Protein AF-A0A8S1BSA2-F1 (afdb_monomer)

Solvent-accessible surface area (backbone atoms only — not comparable to full-atom values): 6841 Å² total; per-residue (Å²): 136,57,75,69,57,55,51,54,53,47,54,48,53,51,49,56,50,48,54,74,62,24,86,78,75,71,58,42,34,50,55,84,49,49,69,54,41,47,41,74,74,68,33,51,64,52,73,68,57,47,51,58,49,45,68,70,30,45,51,97,81,64,77,60,44,32,38,49,88,44,42,49,64,57,51,49,52,41,63,73,68,57,71,38,62,58,77,57,66,68,61,49,51,50,51,49,44,70,78,37,78,81,70,78,75,75,83,86,81,75,77,83,135

Radius of gyration: 17.39 Å; Cα contacts (8 Å, |Δi|>4): 86; chains: 1; bounding box: 45×49×36 Å

Organism: NCBI:txid197152

Secondary structure (DSSP, 8-state):
--HHHHHHHHHHHHHHHHHTT-TTSSSEEEHHHHHHHHHHTT----HHHHHHHHHHHS-TT--SEEEHHHHHHHHHHHHHTTTTPPPPHHHHHHHHHHH-TT-----TT----

Mean predicted aligned error: 9.43 Å

InterPro domains:
  IPR002048 EF-hand domain [PS50222] (9-44)
  IPR011992 EF-hand domain pair [SSF47473] (13-106)

Sequence (113 aa):
MNKKEEASNLEKKINDAFKLFDHTGSDAVDVREIGTIIRSLGCCPSESELQEILVQVEDQEMTGSVKLNRFLPVMAEILQENRLQGAEPELLLAALKTFDPEGKGTQLIQTPI

Foldseek 3Di:
DDPVVVLVVLLVLLVVLQVVQCPPPPQKHFLVCQCVSCVVSVFADDPVVSVVLSVQQADPVNPRMGGNVRNRVSSSVCVVVVPGHDDDPVVVVVVVCVVCVPPPPDPPPDDDD

Nearest PDB structures (foldseek):
  8j07-assembly1_13  TM=9.257E-01  e=1.982E-09  Homo sapiens
  8j07-assembly1_12  TM=9.004E-01  e=3.662E-08  Homo sapiens
  6ysy-assembly1_B  TM=7.228E-01  e=1.815E-05  Oryctolagus cuniculus
  5tnc-assembly1_A  TM=6.844E-01  e=2.983E-05  Meleagris gallopavo
  1m46-assembly1_A  TM=6.752E-01  e=3.153E-04  Saccharomyces cerevisiae

Structure (mmCIF, N/CA/C/O backbone):
data_AF-A0A8S1BSA2-F1
#
_entry.id   AF-A0A8S1BSA2-F1
#
loop_
_atom_site.group_PDB
_atom_site.id
_atom_site.type_symbol
_atom_site.label_atom_id
_atom_site.label_alt_id
_atom_site.label_comp_id
_atom_site.label_asym_id
_atom_site.label_entity_id
_atom_site.label_seq_id
_atom_site.pdbx_PDB_ins_code
_atom_site.Cartn_x
_atom_site.Cartn_y
_atom_site.Cartn_z
_atom_site.occupancy
_atom_site.B_iso_or_equiv
_atom_site.auth_seq_id
_atom_site.auth_comp_id
_atom_site.auth_asym_id
_atom_site.auth_atom_id
_atom_site.pdbx_PDB_model_num
ATOM 1 N N . MET A 1 1 ? -1.998 -20.873 15.883 1.00 53.72 1 MET A N 1
ATOM 2 C CA . MET A 1 1 ? -1.794 -20.320 14.529 1.00 53.72 1 MET A CA 1
ATOM 3 C C . MET A 1 1 ? -0.353 -19.845 14.460 1.00 53.72 1 MET A C 1
ATOM 5 O O . MET A 1 1 ? 0.112 -19.238 15.418 1.00 53.72 1 MET A O 1
ATOM 9 N N . ASN A 1 2 ? 0.400 -20.252 13.437 1.00 67.69 2 ASN A N 1
ATOM 10 C CA . ASN A 1 2 ? 1.831 -19.945 13.346 1.00 67.69 2 ASN A CA 1
ATOM 11 C C . ASN A 1 2 ? 2.018 -18.545 12.746 1.00 67.69 2 ASN A C 1
ATOM 13 O O . ASN A 1 2 ? 1.445 -18.265 11.700 1.00 67.69 2 ASN A O 1
ATOM 17 N N . LYS A 1 3 ? 2.894 -17.708 13.321 1.00 64.00 3 LYS A N 1
ATOM 18 C CA . LYS A 1 3 ? 3.206 -16.358 12.791 1.00 64.00 3 LYS A CA 1
ATOM 19 C C . LYS A 1 3 ? 3.570 -16.345 11.293 1.00 64.00 3 LYS A C 1
ATOM 21 O O . LYS A 1 3 ? 3.310 -15.379 10.590 1.00 64.00 3 LYS A O 1
ATOM 26 N N . LYS A 1 4 ? 4.152 -17.440 10.788 1.00 67.56 4 LYS A N 1
ATOM 27 C CA . LYS A 1 4 ? 4.505 -17.619 9.368 1.00 67.56 4 LYS A CA 1
ATOM 28 C C . LYS A 1 4 ? 3.283 -17.783 8.451 1.00 67.56 4 LYS A C 1
ATOM 30 O O . LYS A 1 4 ? 3.321 -17.389 7.293 1.00 67.56 4 LYS A O 1
ATOM 35 N N . GLU A 1 5 ? 2.215 -18.382 8.963 1.00 73.56 5 GLU A N 1
ATOM 36 C CA . GLU A 1 5 ? 0.963 -18.601 8.233 1.00 73.56 5 GLU A CA 1
ATOM 37 C C . GLU A 1 5 ? 0.144 -17.307 8.150 1.00 73.56 5 GLU A C 1
ATOM 39 O O . GLU A 1 5 ? -0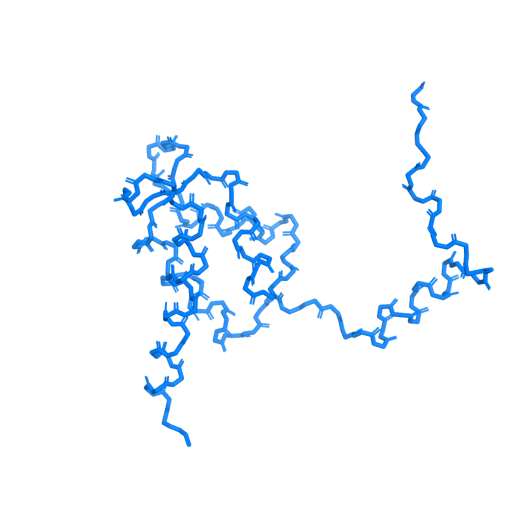.420 -16.997 7.106 1.00 73.56 5 GLU A O 1
ATOM 44 N N . GLU A 1 6 ? 0.161 -16.502 9.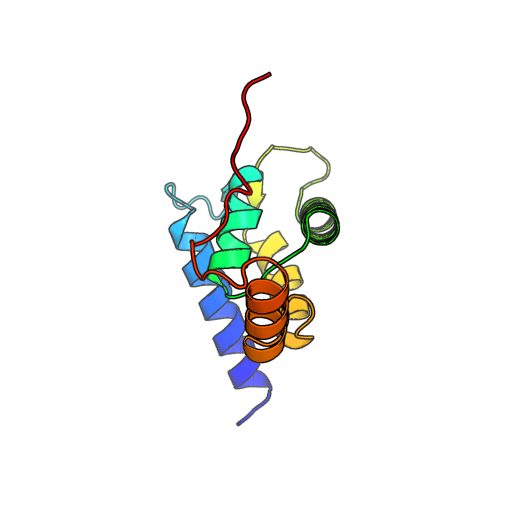215 1.00 74.88 6 GLU A N 1
ATOM 45 C CA . GLU A 1 6 ? -0.460 -15.171 9.247 1.00 74.88 6 GLU A CA 1
ATOM 46 C C . GLU A 1 6 ? 0.195 -14.213 8.245 1.00 74.88 6 GLU A C 1
ATOM 48 O O . GLU A 1 6 ? -0.516 -13.591 7.458 1.00 74.88 6 GLU A O 1
ATOM 53 N N . ALA A 1 7 ? 1.532 -14.173 8.195 1.00 76.00 7 ALA A N 1
ATOM 54 C CA . ALA A 1 7 ? 2.268 -13.378 7.210 1.00 76.00 7 ALA A CA 1
ATOM 55 C C . ALA A 1 7 ? 1.947 -13.808 5.767 1.00 76.00 7 ALA A C 1
ATOM 57 O O . ALA A 1 7 ? 1.612 -12.975 4.932 1.00 76.00 7 ALA A O 1
ATOM 58 N N . SER A 1 8 ? 1.941 -15.116 5.485 1.00 84.69 8 SER A N 1
ATOM 59 C CA . SER A 1 8 ? 1.605 -15.620 4.145 1.00 84.69 8 SER A CA 1
ATOM 60 C C . SER A 1 8 ? 0.164 -15.292 3.731 1.00 84.69 8 SER A C 1
ATOM 62 O O . SER A 1 8 ? -0.094 -14.970 2.571 1.00 84.69 8 SER A O 1
ATOM 64 N N . ASN A 1 9 ? -0.784 -15.343 4.670 1.00 88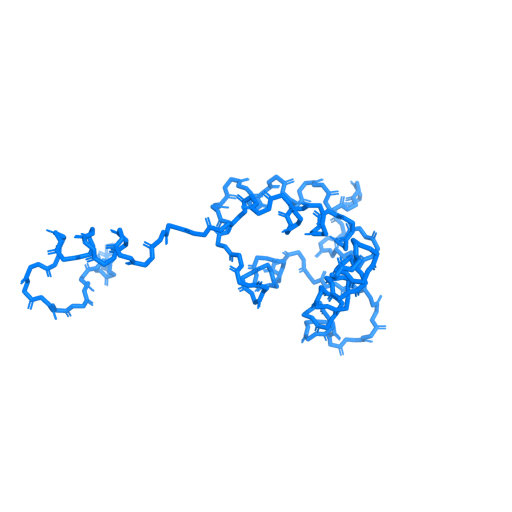.19 9 ASN A N 1
ATOM 65 C CA . ASN A 1 9 ? -2.169 -14.956 4.409 1.00 88.19 9 ASN A CA 1
ATOM 66 C C . ASN A 1 9 ? -2.304 -13.451 4.149 1.00 88.19 9 ASN A C 1
ATOM 68 O O . ASN A 1 9 ? -3.129 -13.043 3.331 1.00 88.19 9 ASN A O 1
ATOM 72 N N . LEU A 1 10 ? -1.498 -12.633 4.824 1.00 88.19 10 LEU A N 1
ATOM 73 C CA . LEU A 1 10 ? -1.477 -11.190 4.641 1.00 88.19 10 LEU A CA 1
ATOM 74 C C . LEU A 1 10 ? -0.924 -10.796 3.271 1.00 88.19 10 LEU A C 1
ATOM 76 O O . LEU A 1 10 ? -1.565 -10.040 2.545 1.00 88.19 10 LEU A O 1
ATOM 80 N N . GLU A 1 11 ? 0.212 -11.376 2.887 1.00 91.50 11 GLU A N 1
ATOM 81 C CA . GLU A 1 11 ? 0.821 -11.175 1.570 1.00 91.50 11 GLU A CA 1
ATOM 82 C C . GLU A 1 11 ? -0.155 -11.512 0.439 1.00 91.50 11 GLU A C 1
ATOM 84 O O . GLU A 1 11 ? -0.275 -10.749 -0.519 1.00 91.50 11 GLU A O 1
ATOM 89 N N . LYS A 1 12 ? -0.904 -12.618 0.567 1.00 92.81 12 LYS A N 1
ATOM 90 C CA . LYS A 1 12 ? -1.945 -12.988 -0.403 1.00 92.81 12 LYS A CA 1
ATOM 91 C C . LYS A 1 12 ? -3.049 -11.941 -0.493 1.00 92.81 12 LYS A C 1
ATOM 93 O O . LYS A 1 12 ? -3.367 -11.513 -1.593 1.00 92.81 12 LYS A O 1
ATOM 98 N N . LYS A 1 13 ? -3.586 -11.483 0.642 1.00 92.00 13 LYS A N 1
ATOM 99 C CA . LYS A 1 13 ? -4.623 -10.436 0.659 1.00 92.00 13 LYS A CA 1
ATOM 100 C C . LYS A 1 13 ? -4.152 -9.151 -0.019 1.00 92.00 13 LYS A C 1
ATOM 102 O O . LYS A 1 13 ? -4.898 -8.574 -0.803 1.00 92.00 13 LYS A O 1
ATOM 107 N N . ILE A 1 14 ? -2.921 -8.721 0.266 1.00 93.69 14 ILE A N 1
ATOM 108 C CA . ILE A 1 14 ? -2.325 -7.528 -0.348 1.00 93.69 14 ILE A CA 1
ATOM 109 C C . ILE A 1 14 ? -2.170 -7.726 -1.861 1.00 93.69 14 ILE A C 1
ATOM 111 O O . ILE A 1 14 ? -2.537 -6.840 -2.630 1.00 93.69 14 ILE A O 1
ATOM 115 N N . ASN A 1 15 ? -1.671 -8.888 -2.294 1.00 94.50 15 ASN A N 1
ATOM 116 C CA . ASN A 1 15 ? -1.509 -9.225 -3.710 1.00 94.50 15 ASN A CA 1
ATOM 117 C C . ASN A 1 15 ? -2.849 -9.215 -4.457 1.00 94.50 15 ASN A C 1
ATOM 119 O O . ASN A 1 15 ? -2.960 -8.581 -5.504 1.00 94.50 15 ASN A O 1
ATOM 123 N N . ASP A 1 16 ? -3.862 -9.874 -3.896 1.00 93.44 16 ASP A N 1
ATOM 124 C CA . ASP A 1 16 ? -5.191 -9.983 -4.496 1.00 93.44 16 ASP A CA 1
ATOM 125 C C . ASP A 1 16 ? -5.858 -8.605 -4.620 1.00 93.44 16 ASP A C 1
ATOM 127 O O . ASP A 1 16 ? -6.419 -8.282 -5.667 1.00 93.44 16 ASP A O 1
ATOM 131 N N . ALA A 1 17 ? -5.742 -7.764 -3.585 1.00 93.50 17 ALA A N 1
ATOM 132 C CA . ALA A 1 17 ? -6.245 -6.395 -3.623 1.00 93.50 17 ALA A CA 1
ATOM 133 C C . ALA A 1 17 ? -5.521 -5.549 -4.675 1.00 93.50 17 ALA A C 1
ATOM 135 O O . ALA A 1 17 ? -6.168 -4.828 -5.421 1.00 93.50 17 ALA A O 1
ATOM 136 N N . PHE A 1 18 ? -4.195 -5.656 -4.777 1.00 94.56 18 PHE A N 1
ATOM 137 C CA . PHE A 1 18 ? -3.409 -4.902 -5.754 1.00 94.56 18 PHE A CA 1
ATOM 138 C C . PHE A 1 18 ? -3.741 -5.312 -7.197 1.00 94.56 18 PHE A C 1
ATOM 140 O O . PHE A 1 18 ? -3.947 -4.462 -8.060 1.00 94.56 18 PHE A O 1
ATOM 147 N N . LYS A 1 19 ? -3.872 -6.618 -7.455 1.00 92.88 19 LYS A N 1
ATOM 148 C CA . LYS A 1 19 ? -4.220 -7.158 -8.779 1.00 92.88 19 LYS A CA 1
ATOM 149 C C . LYS A 1 19 ? -5.603 -6.764 -9.271 1.00 92.88 19 LYS A C 1
ATOM 151 O O . LYS A 1 19 ? -5.835 -6.791 -10.473 1.00 92.88 19 LYS A O 1
ATOM 156 N N . LEU A 1 20 ? -6.512 -6.393 -8.373 1.00 92.06 20 LEU A N 1
ATOM 157 C CA . LEU A 1 20 ? -7.809 -5.855 -8.771 1.00 92.06 20 LEU A CA 1
ATOM 158 C C . LEU A 1 20 ? -7.672 -4.525 -9.534 1.00 92.06 20 LEU A C 1
ATOM 160 O O . LEU A 1 20 ? -8.539 -4.204 -10.341 1.00 92.06 20 LEU A O 1
ATOM 164 N N . PHE A 1 21 ? -6.589 -3.780 -9.293 1.00 91.44 21 PHE A N 1
ATOM 165 C CA . PHE A 1 21 ? -6.315 -2.479 -9.907 1.00 91.44 21 PHE A CA 1
ATOM 166 C C . PHE A 1 21 ? -5.225 -2.546 -10.987 1.00 91.44 21 PHE A C 1
ATOM 168 O O . PHE A 1 21 ? -5.149 -1.665 -11.841 1.00 91.44 21 PHE A O 1
ATOM 175 N N . ASP A 1 22 ? -4.414 -3.607 -11.033 1.00 92.06 22 ASP A N 1
ATOM 176 C CA . ASP A 1 22 ? -3.513 -3.851 -12.164 1.00 92.06 22 ASP A CA 1
ATOM 177 C C . ASP A 1 22 ? -4.270 -4.457 -13.355 1.00 92.06 22 ASP A C 1
ATOM 179 O O . ASP A 1 22 ? -4.265 -5.662 -13.612 1.00 92.06 22 ASP A O 1
ATOM 183 N N . HIS A 1 23 ? -4.902 -3.582 -14.130 1.00 87.81 23 HIS A N 1
ATOM 184 C CA . HIS A 1 23 ? -5.662 -3.940 -15.328 1.00 87.81 23 HIS A CA 1
ATOM 185 C C . HIS A 1 23 ? -4.794 -4.519 -16.458 1.00 87.81 23 HIS A C 1
ATOM 187 O O . HIS A 1 23 ? -5.320 -5.086 -17.417 1.00 87.81 23 HIS A O 1
ATOM 193 N N . THR A 1 24 ? -3.475 -4.336 -16.384 1.00 86.62 24 THR A N 1
ATOM 194 C CA . THR A 1 24 ? -2.541 -4.637 -17.479 1.00 86.62 24 THR A CA 1
ATOM 195 C C . THR A 1 24 ? -1.648 -5.843 -17.209 1.00 86.62 24 THR A C 1
ATOM 197 O O . THR A 1 24 ? -0.966 -6.300 -18.125 1.00 86.62 24 THR A O 1
ATOM 200 N N . GLY A 1 25 ? -1.662 -6.378 -15.984 1.00 88.25 25 GLY A N 1
ATOM 201 C CA . GLY A 1 25 ? -0.747 -7.437 -15.557 1.00 88.25 25 GLY A CA 1
ATOM 202 C C . GLY A 1 25 ? 0.713 -6.978 -15.532 1.00 88.25 25 GLY A C 1
ATOM 203 O O . GLY A 1 25 ? 1.609 -7.773 -15.811 1.00 88.25 25 GLY A O 1
ATOM 204 N N . SER A 1 26 ? 0.947 -5.687 -15.284 1.00 89.25 26 SER A N 1
ATOM 205 C CA . SER A 1 26 ? 2.282 -5.079 -15.250 1.00 89.25 26 SER A CA 1
ATOM 206 C C . SER A 1 26 ? 2.960 -5.167 -13.877 1.00 89.25 26 SER A C 1
ATOM 208 O O . SER A 1 2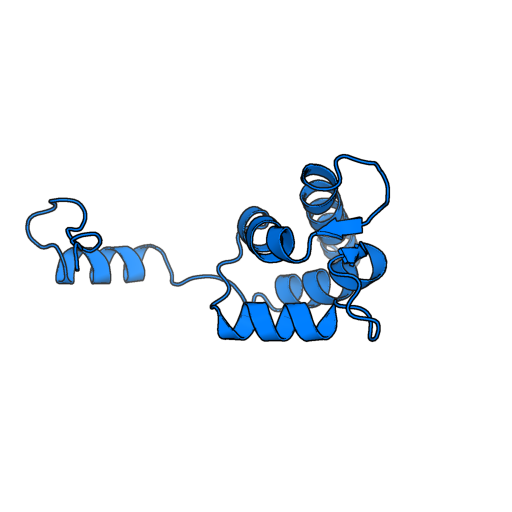6 ? 4.109 -4.745 -13.738 1.00 89.25 26 SER A O 1
ATOM 210 N N . ASP A 1 27 ? 2.253 -5.687 -12.868 1.00 91.75 27 ASP A N 1
ATOM 211 C CA . ASP A 1 27 ? 2.605 -5.611 -11.448 1.00 91.75 27 ASP A CA 1
ATOM 212 C C . ASP A 1 27 ? 2.831 -4.162 -10.969 1.00 91.75 27 ASP A C 1
ATOM 214 O O . ASP A 1 27 ? 3.563 -3.907 -10.005 1.00 91.75 27 ASP A O 1
ATOM 218 N N . ALA A 1 28 ? 2.183 -3.201 -11.631 1.00 92.81 28 ALA A N 1
ATOM 219 C CA . ALA A 1 28 ? 2.181 -1.791 -11.280 1.00 92.81 28 ALA A CA 1
ATOM 220 C C . ALA A 1 28 ? 0.773 -1.195 -11.405 1.00 92.81 28 ALA A C 1
ATOM 222 O O . ALA A 1 28 ? -0.016 -1.590 -12.261 1.00 92.81 28 ALA A O 1
ATOM 223 N N . VAL A 1 29 ? 0.478 -0.228 -10.542 1.00 93.94 29 VAL A N 1
ATOM 224 C CA . VAL A 1 29 ? -0.786 0.523 -10.519 1.00 93.94 29 VAL A CA 1
ATOM 225 C C . VAL A 1 29 ? -0.496 2.012 -10.496 1.00 93.94 29 VAL A C 1
ATOM 227 O O . VAL A 1 29 ? 0.615 2.431 -10.154 1.00 93.94 29 VAL A O 1
ATOM 230 N N . ASP A 1 30 ? -1.484 2.822 -10.856 1.00 92.50 30 ASP A N 1
ATOM 231 C CA . ASP A 1 30 ? -1.342 4.270 -10.780 1.00 92.50 30 ASP A CA 1
ATOM 232 C C . ASP A 1 30 ? -1.269 4.716 -9.312 1.00 92.50 30 ASP A C 1
ATOM 234 O O . ASP A 1 30 ? -1.987 4.202 -8.450 1.00 92.50 30 ASP A O 1
ATOM 238 N N . VAL A 1 31 ? -0.423 5.703 -9.010 1.00 91.56 31 VAL A N 1
ATOM 239 C CA . VAL A 1 31 ? -0.300 6.266 -7.654 1.00 91.56 31 VAL A CA 1
ATOM 240 C C . VAL A 1 31 ? -1.658 6.694 -7.074 1.00 91.56 31 VAL A C 1
ATOM 242 O O . VAL A 1 31 ? -1.925 6.522 -5.883 1.00 91.56 31 VAL A O 1
ATOM 245 N N . ARG A 1 32 ? -2.569 7.181 -7.925 1.00 90.88 32 ARG A N 1
ATOM 246 C CA . ARG A 1 32 ? -3.917 7.624 -7.543 1.00 90.88 32 ARG A CA 1
ATOM 247 C C . ARG A 1 32 ? -4.797 6.477 -7.042 1.00 90.88 32 ARG A C 1
ATOM 249 O O . ARG A 1 32 ? -5.760 6.722 -6.317 1.00 90.88 32 ARG A O 1
ATOM 256 N N . GLU A 1 33 ? -4.481 5.234 -7.398 1.00 93.19 33 GLU A N 1
ATOM 257 C CA . GLU A 1 33 ? -5.243 4.044 -7.008 1.00 93.19 33 GLU A CA 1
ATOM 258 C C . GLU A 1 33 ? -4.818 3.495 -5.639 1.00 93.19 33 GLU A C 1
ATOM 260 O O . GLU A 1 33 ? -5.601 2.799 -4.988 1.00 93.19 33 GLU A O 1
ATOM 265 N N . ILE A 1 34 ? -3.631 3.863 -5.142 1.00 93.62 34 ILE A N 1
ATOM 266 C CA . ILE A 1 34 ? -3.075 3.347 -3.881 1.00 93.62 34 ILE A CA 1
ATOM 267 C C . ILE A 1 34 ? -3.999 3.610 -2.693 1.00 93.62 34 ILE A C 1
ATOM 269 O O . ILE A 1 34 ? -4.264 2.707 -1.898 1.00 93.62 34 ILE A O 1
ATOM 273 N N . GLY A 1 35 ? -4.565 4.813 -2.597 1.00 92.50 35 GLY A N 1
ATOM 274 C CA . GLY A 1 35 ? -5.515 5.136 -1.533 1.00 92.50 35 GLY A CA 1
ATOM 275 C C . GLY A 1 35 ? -6.772 4.260 -1.564 1.00 92.50 35 GLY A C 1
ATOM 276 O O . GLY A 1 35 ? -7.343 3.963 -0.513 1.00 92.50 35 GLY A O 1
ATOM 277 N N . THR A 1 36 ? -7.214 3.832 -2.745 1.00 93.44 36 THR A N 1
ATOM 278 C CA . THR A 1 36 ? -8.372 2.940 -2.899 1.00 93.44 36 THR A CA 1
ATOM 279 C C . THR A 1 36 ? -7.999 1.502 -2.549 1.00 93.44 36 THR A C 1
ATOM 281 O O . THR A 1 36 ? -8.750 0.839 -1.835 1.00 93.44 36 THR A O 1
ATOM 284 N N . ILE A 1 37 ? -6.814 1.042 -2.962 1.00 94.44 37 ILE A N 1
ATOM 285 C CA . ILE A 1 37 ? -6.286 -0.288 -2.624 1.00 94.44 37 ILE A CA 1
ATOM 286 C C . ILE A 1 37 ? -6.158 -0.444 -1.105 1.00 94.44 37 ILE A C 1
ATOM 288 O O . ILE A 1 37 ? -6.669 -1.413 -0.545 1.00 94.44 37 ILE A O 1
ATOM 292 N N . ILE A 1 38 ? -5.559 0.531 -0.415 1.00 92.50 38 ILE A N 1
ATOM 293 C CA . ILE A 1 38 ? -5.400 0.495 1.048 1.00 92.50 38 ILE A CA 1
ATOM 294 C C . ILE A 1 38 ? -6.770 0.421 1.742 1.00 92.50 38 ILE A C 1
ATOM 296 O O . ILE A 1 38 ? -6.958 -0.370 2.667 1.00 92.50 38 ILE A O 1
ATOM 300 N N . ARG A 1 39 ? -7.764 1.171 1.252 1.00 90.62 39 ARG A N 1
ATOM 301 C CA . ARG A 1 39 ? -9.137 1.107 1.779 1.00 90.62 39 ARG A CA 1
ATOM 302 C C . ARG A 1 39 ? -9.826 -0.226 1.507 1.00 90.62 39 ARG A C 1
ATOM 304 O O . ARG A 1 39 ? -10.550 -0.718 2.368 1.00 90.62 39 ARG A O 1
ATOM 311 N N . SER A 1 40 ? -9.558 -0.856 0.364 1.00 90.56 40 SER A N 1
ATOM 312 C CA . SER A 1 40 ? -10.077 -2.195 0.047 1.00 90.56 40 SER A CA 1
ATOM 313 C C . SER A 1 40 ? -9.534 -3.288 0.977 1.00 90.56 40 SER A C 1
ATOM 315 O O . SER A 1 40 ? -10.209 -4.288 1.216 1.00 90.56 40 SER A O 1
ATOM 317 N N . LEU A 1 41 ? -8.355 -3.065 1.572 1.00 89.62 41 LEU A N 1
ATOM 318 C CA . LEU A 1 41 ? -7.763 -3.930 2.596 1.00 89.62 41 LEU A CA 1
ATOM 319 C C . LEU A 1 41 ? -8.372 -3.720 3.995 1.00 89.62 41 LEU A C 1
ATOM 321 O O . LEU A 1 41 ? -7.976 -4.402 4.939 1.00 89.62 41 LEU A O 1
ATOM 325 N N . GLY A 1 42 ? -9.349 -2.815 4.134 1.00 85.94 42 GLY A N 1
ATOM 326 C CA . GLY A 1 42 ? -10.018 -2.505 5.399 1.00 85.94 42 GLY A CA 1
ATOM 327 C C . GLY A 1 42 ? -9.302 -1.452 6.248 1.00 85.94 42 GLY A C 1
ATOM 328 O O . GLY A 1 42 ? -9.649 -1.278 7.414 1.00 85.94 42 GLY A O 1
ATOM 329 N N . CYS A 1 43 ? -8.311 -0.757 5.688 1.00 88.19 43 CYS A N 1
ATOM 330 C CA . CYS A 1 43 ? -7.624 0.347 6.353 1.00 88.19 43 CYS A CA 1
ATOM 331 C C . CYS A 1 43 ? -8.291 1.690 6.046 1.00 88.19 43 CYS A C 1
ATOM 333 O O . CYS A 1 43 ? -8.798 1.914 4.951 1.00 88.19 43 CYS A O 1
ATOM 335 N N . CYS A 1 44 ? -8.211 2.630 6.980 1.00 87.31 44 CYS A N 1
ATOM 336 C CA . CYS A 1 44 ? -8.728 3.985 6.808 1.00 87.31 44 CYS A CA 1
ATOM 337 C C . CYS A 1 44 ? -7.614 5.006 7.071 1.00 87.31 44 CYS A C 1
ATOM 339 O O . CYS A 1 44 ? -7.667 5.686 8.094 1.00 87.31 44 CYS A O 1
ATOM 341 N N . PRO A 1 45 ? -6.603 5.117 6.184 1.00 87.62 45 PRO A N 1
ATOM 342 C CA . PRO A 1 45 ? -5.546 6.102 6.362 1.00 87.62 45 PRO A CA 1
ATOM 343 C C . PRO A 1 45 ? -6.114 7.521 6.290 1.00 87.62 45 PRO A C 1
ATOM 345 O O . PRO A 1 45 ? -6.960 7.832 5.439 1.00 87.62 45 PRO A O 1
ATOM 348 N N . SER A 1 46 ? 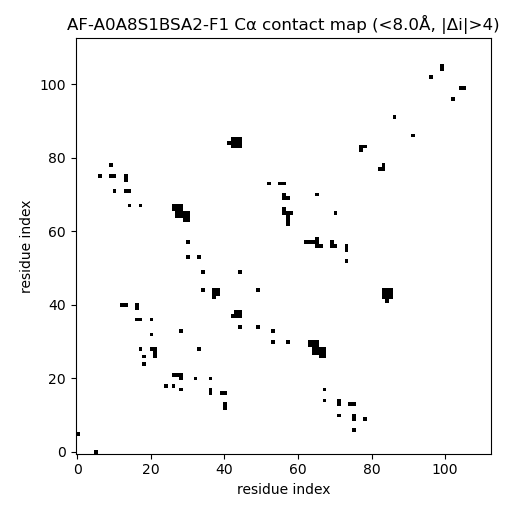-5.603 8.387 7.159 1.00 89.38 46 SER A N 1
ATOM 349 C CA . SER A 1 46 ? -5.683 9.834 6.988 1.00 89.38 46 SER A CA 1
ATOM 350 C C . SER A 1 46 ? -4.916 10.274 5.740 1.00 89.38 46 SER A C 1
ATOM 352 O O . SER A 1 46 ? -4.093 9.535 5.195 1.00 89.38 46 SER A O 1
ATOM 354 N N . GLU A 1 47 ? -5.162 11.503 5.285 1.00 88.62 47 GLU A N 1
ATOM 355 C CA . GLU A 1 47 ? -4.439 12.039 4.130 1.00 88.62 47 GLU A CA 1
ATOM 356 C C . GLU A 1 47 ? -2.929 12.098 4.395 1.00 88.62 47 GLU A C 1
ATOM 358 O O . GLU A 1 47 ? -2.146 11.703 3.542 1.00 88.62 47 GLU A O 1
ATOM 363 N N . SER A 1 48 ? -2.505 12.497 5.599 1.00 89.12 48 SER A N 1
ATOM 364 C CA . SER A 1 48 ? -1.086 12.518 5.973 1.00 89.12 48 SER A CA 1
ATOM 365 C C . SER A 1 48 ? -0.445 11.132 5.937 1.00 89.12 48 SER A C 1
ATOM 367 O O . SER A 1 48 ? 0.632 10.980 5.371 1.00 89.12 48 SER A O 1
ATOM 369 N N . GLU A 1 49 ? -1.115 10.112 6.478 1.00 91.12 49 GLU A N 1
ATOM 370 C CA . GLU A 1 49 ? -0.594 8.738 6.463 1.00 91.12 49 GLU A CA 1
ATOM 371 C C . GLU A 1 49 ? -0.527 8.184 5.040 1.00 91.12 49 GLU A C 1
ATOM 373 O O . GLU A 1 49 ? 0.436 7.511 4.681 1.00 91.12 49 GLU A O 1
ATOM 378 N N . LEU A 1 50 ? -1.524 8.490 4.204 1.00 91.69 50 LEU A N 1
ATOM 379 C CA . LEU A 1 50 ? -1.493 8.103 2.800 1.00 91.69 50 LEU A CA 1
ATOM 380 C C . LEU A 1 50 ? -0.293 8.736 2.087 1.00 91.69 50 LEU A C 1
ATOM 382 O O . LEU A 1 50 ? 0.425 8.024 1.392 1.00 91.69 50 LEU A O 1
ATOM 386 N N . GLN A 1 51 ? -0.036 10.030 2.294 1.00 91.31 51 GLN A N 1
ATOM 387 C CA . GLN A 1 51 ? 1.131 10.703 1.717 1.00 91.31 51 GLN A CA 1
ATOM 388 C C . GLN A 1 51 ? 2.451 10.082 2.200 1.00 91.31 51 GLN A C 1
ATOM 390 O O . GLN A 1 51 ? 3.352 9.860 1.394 1.00 91.31 51 GLN A O 1
ATOM 395 N N . GLU A 1 52 ? 2.566 9.730 3.484 1.00 91.75 52 GLU A N 1
ATOM 396 C CA . GLU A 1 52 ? 3.747 9.033 4.014 1.00 91.75 52 GLU A CA 1
ATOM 397 C C . GLU A 1 52 ? 3.968 7.664 3.362 1.00 91.75 52 GLU A C 1
ATOM 399 O O . GLU A 1 52 ? 5.110 7.285 3.093 1.00 91.75 52 GLU A O 1
ATOM 404 N N . ILE A 1 53 ? 2.893 6.921 3.094 1.00 91.75 53 ILE A N 1
ATOM 405 C CA . ILE A 1 53 ? 2.966 5.633 2.396 1.00 91.75 53 ILE A CA 1
ATOM 406 C C . ILE A 1 53 ? 3.377 5.851 0.942 1.00 91.75 53 ILE A C 1
ATOM 408 O O . ILE A 1 53 ? 4.269 5.156 0.465 1.00 91.75 53 ILE A O 1
ATOM 412 N N . LEU A 1 54 ? 2.775 6.826 0.253 1.00 91.88 54 LEU A N 1
ATOM 413 C CA . LEU A 1 54 ? 3.099 7.166 -1.134 1.00 91.88 54 LEU A CA 1
ATOM 414 C C . LEU A 1 54 ? 4.583 7.497 -1.296 1.00 91.88 54 LEU A C 1
ATOM 416 O O . LEU A 1 54 ? 5.248 6.888 -2.127 1.00 91.88 54 LEU A O 1
ATOM 420 N N . VAL A 1 55 ? 5.132 8.350 -0.429 1.00 90.62 55 VAL A N 1
ATOM 421 C CA . VAL A 1 55 ? 6.563 8.698 -0.433 1.00 90.62 55 VAL A CA 1
ATOM 422 C C . VAL A 1 55 ? 7.464 7.471 -0.234 1.00 90.62 55 VAL A C 1
ATOM 424 O O . VAL A 1 55 ? 8.574 7.432 -0.762 1.00 90.62 55 VAL A O 1
ATOM 427 N N . GLN A 1 56 ? 7.013 6.461 0.513 1.00 90.31 56 GLN A N 1
ATOM 428 C CA . GLN A 1 56 ? 7.778 5.228 0.728 1.00 90.31 56 GLN A CA 1
ATOM 429 C C . GLN A 1 56 ? 7.719 4.257 -0.457 1.00 90.31 56 GLN A C 1
ATOM 431 O O . GLN A 1 56 ? 8.680 3.518 -0.684 1.00 90.31 56 GLN A O 1
ATOM 436 N N . VAL A 1 57 ? 6.597 4.215 -1.183 1.00 90.94 57 VAL A N 1
ATOM 437 C CA . VAL A 1 57 ? 6.369 3.234 -2.259 1.00 90.94 57 VAL A CA 1
ATOM 438 C C . VAL A 1 57 ? 6.646 3.784 -3.658 1.00 90.94 57 VAL A C 1
ATOM 440 O O . VAL A 1 57 ? 6.883 2.991 -4.573 1.00 90.94 57 VAL A O 1
ATOM 443 N N . GLU A 1 58 ? 6.627 5.105 -3.842 1.00 88.19 58 GLU A N 1
ATOM 444 C CA . GLU A 1 58 ? 6.991 5.747 -5.102 1.00 88.19 58 GLU A CA 1
ATOM 445 C C . GLU A 1 58 ? 8.495 5.613 -5.384 1.00 88.19 58 GLU A C 1
ATOM 447 O O . GLU A 1 58 ? 9.355 5.764 -4.515 1.00 88.19 58 GLU A O 1
ATOM 452 N N . ASP A 1 59 ? 8.825 5.318 -6.643 1.00 79.25 59 ASP A N 1
ATOM 453 C CA . ASP A 1 59 ? 10.211 5.320 -7.109 1.00 79.25 59 ASP A CA 1
ATOM 454 C C . ASP A 1 59 ? 10.729 6.776 -7.213 1.00 79.25 59 ASP A C 1
ATOM 456 O O . ASP A 1 59 ? 9.971 7.696 -7.516 1.00 79.25 59 ASP A O 1
ATOM 460 N N . GLN A 1 60 ? 12.042 6.985 -7.032 1.00 74.00 60 GLN A N 1
ATOM 461 C CA . GLN A 1 60 ? 12.695 8.313 -7.071 1.00 74.00 60 GLN A CA 1
ATOM 462 C C . GLN A 1 60 ? 12.437 9.100 -8.365 1.00 74.00 60 GLN A C 1
ATOM 464 O O . GLN A 1 60 ? 12.457 10.326 -8.366 1.00 74.00 60 GLN A O 1
ATOM 469 N N . GLU A 1 61 ? 12.175 8.382 -9.454 1.00 73.81 61 GLU A N 1
ATOM 470 C CA . GLU A 1 61 ? 11.874 8.945 -10.769 1.00 73.81 61 GLU A CA 1
ATOM 471 C C . GLU A 1 61 ? 10.432 9.478 -10.881 1.00 73.81 61 GLU A C 1
ATOM 473 O O . GLU A 1 61 ? 10.059 9.970 -11.942 1.00 73.81 61 GLU A O 1
ATOM 478 N N . MET A 1 62 ? 9.608 9.354 -9.826 1.00 72.62 62 MET A N 1
ATOM 479 C CA . MET A 1 62 ? 8.207 9.800 -9.779 1.00 72.62 62 MET A CA 1
ATOM 480 C C . MET A 1 62 ? 7.424 9.401 -11.035 1.00 72.62 62 MET A C 1
ATOM 482 O O . MET A 1 62 ? 6.793 10.216 -11.708 1.00 72.62 62 MET A O 1
ATOM 486 N N . THR A 1 63 ? 7.475 8.113 -11.374 1.00 77.88 63 THR A N 1
ATOM 487 C CA . THR A 1 63 ? 6.898 7.594 -12.626 1.00 77.88 63 THR A CA 1
ATOM 488 C C . THR A 1 63 ? 5.372 7.732 -12.721 1.00 77.88 63 THR A C 1
ATOM 490 O O . THR A 1 63 ? 4.800 7.441 -13.768 1.00 77.88 63 THR A O 1
ATOM 493 N N . GLY A 1 64 ? 4.701 8.129 -11.633 1.00 86.75 64 GLY A N 1
ATOM 494 C CA . GLY A 1 64 ? 3.241 8.124 -11.503 1.00 86.75 64 GLY A CA 1
ATOM 495 C C . GLY A 1 64 ? 2.653 6.725 -11.295 1.00 86.75 64 GLY A C 1
ATOM 496 O O . GLY A 1 64 ? 1.435 6.573 -11.228 1.00 86.75 64 GLY A O 1
ATOM 497 N N . SER A 1 65 ? 3.508 5.706 -11.179 1.00 90.56 65 SER A N 1
ATOM 498 C CA . SER A 1 65 ? 3.120 4.322 -10.933 1.00 90.56 65 SER A CA 1
ATOM 499 C C . SER A 1 65 ? 3.870 3.741 -9.742 1.00 90.56 65 SER A C 1
ATOM 501 O O . SER A 1 65 ? 5.030 4.078 -9.484 1.00 90.56 65 SER A O 1
ATOM 503 N N . VAL A 1 66 ? 3.204 2.841 -9.029 1.00 92.94 66 VAL A N 1
ATOM 504 C CA . VAL A 1 66 ? 3.746 2.119 -7.881 1.00 92.94 66 VAL A CA 1
ATOM 505 C C . VAL A 1 66 ? 3.774 0.640 -8.221 1.00 92.94 66 VAL A C 1
ATOM 507 O O . VAL A 1 66 ? 2.781 0.085 -8.683 1.00 92.94 66 VAL A O 1
ATOM 510 N N . LYS A 1 67 ? 4.913 -0.010 -7.980 1.00 93.25 67 LYS A N 1
ATOM 511 C CA . LYS A 1 67 ? 5.098 -1.442 -8.242 1.00 93.25 67 LYS A CA 1
ATOM 512 C C . LYS A 1 67 ? 4.723 -2.280 -7.025 1.00 93.25 67 LYS A C 1
ATOM 514 O O . LYS A 1 67 ? 5.000 -1.900 -5.884 1.00 93.25 67 LYS A O 1
ATOM 519 N N . LEU A 1 68 ? 4.190 -3.475 -7.263 1.00 93.44 68 LEU A N 1
ATOM 520 C CA . LEU A 1 68 ? 3.785 -4.408 -6.210 1.00 93.44 68 LEU A CA 1
ATOM 521 C C . LEU A 1 68 ? 4.933 -4.746 -5.247 1.00 93.44 68 LEU A C 1
ATOM 523 O O . LEU A 1 68 ? 4.729 -4.822 -4.038 1.00 93.44 68 LEU A O 1
ATOM 527 N N . ASN A 1 69 ? 6.156 -4.909 -5.759 1.00 92.94 69 ASN A N 1
ATOM 528 C CA . ASN A 1 69 ? 7.331 -5.224 -4.941 1.00 92.94 69 ASN A CA 1
ATOM 529 C C . ASN A 1 69 ? 7.729 -4.098 -3.967 1.00 92.94 69 ASN A C 1
ATOM 531 O O . ASN A 1 69 ? 8.435 -4.368 -2.998 1.00 92.94 69 ASN A O 1
ATOM 535 N N . ARG A 1 70 ? 7.298 -2.856 -4.221 1.00 92.00 70 ARG A N 1
ATOM 536 C CA . ARG A 1 70 ? 7.457 -1.712 -3.312 1.00 92.00 70 ARG A CA 1
ATOM 537 C C . ARG A 1 70 ? 6.301 -1.626 -2.328 1.00 92.00 70 ARG A C 1
ATOM 539 O O . ARG A 1 70 ? 6.523 -1.431 -1.140 1.00 92.00 70 ARG A O 1
ATOM 546 N N . PHE A 1 71 ? 5.080 -1.811 -2.823 1.00 93.69 71 PHE A N 1
ATOM 547 C CA . PHE A 1 71 ? 3.863 -1.681 -2.028 1.00 93.69 71 PHE A CA 1
ATOM 548 C C . PHE A 1 71 ? 3.705 -2.789 -0.978 1.00 93.69 71 PHE A C 1
ATOM 550 O O . PHE A 1 71 ? 3.403 -2.513 0.182 1.00 93.69 71 PHE A O 1
ATOM 557 N N . LEU A 1 72 ? 3.932 -4.046 -1.368 1.00 93.81 72 LEU A N 1
ATOM 558 C CA . LEU A 1 72 ? 3.693 -5.217 -0.525 1.00 93.81 72 LEU A CA 1
ATOM 559 C C . LEU A 1 72 ? 4.442 -5.194 0.819 1.00 93.81 72 LEU A C 1
ATOM 561 O O . LEU A 1 72 ? 3.772 -5.393 1.832 1.00 93.81 72 LEU A O 1
ATOM 565 N N . PRO A 1 73 ? 5.770 -4.954 0.889 1.00 93.06 73 PRO A N 1
ATOM 566 C CA . PRO A 1 73 ? 6.476 -4.955 2.171 1.00 93.06 73 PRO A CA 1
ATOM 567 C C . PRO A 1 73 ? 5.985 -3.848 3.113 1.00 93.06 73 PRO A C 1
ATOM 569 O O . PRO A 1 73 ? 5.768 -4.119 4.291 1.00 93.06 73 PRO A O 1
ATOM 572 N N . VAL A 1 74 ? 5.736 -2.642 2.587 1.00 93.00 74 VAL A N 1
ATOM 573 C CA . VAL A 1 74 ? 5.225 -1.504 3.371 1.00 93.00 74 VAL A CA 1
ATOM 574 C C . VAL A 1 74 ? 3.836 -1.822 3.930 1.00 93.00 74 VAL A C 1
ATOM 576 O O . VAL A 1 74 ? 3.575 -1.651 5.119 1.00 93.00 74 VAL A O 1
ATOM 579 N N . MET A 1 75 ? 2.941 -2.350 3.093 1.00 92.44 75 MET A N 1
ATOM 580 C CA . MET A 1 75 ? 1.577 -2.667 3.517 1.00 92.44 75 MET A CA 1
ATOM 581 C C . MET A 1 75 ? 1.523 -3.855 4.488 1.00 92.44 75 MET A C 1
ATOM 583 O O . MET A 1 75 ? 0.689 -3.874 5.395 1.00 92.44 75 MET A O 1
ATOM 587 N N . ALA A 1 76 ? 2.410 -4.841 4.324 1.00 91.25 76 ALA A N 1
ATOM 588 C CA . ALA A 1 76 ? 2.510 -5.980 5.229 1.00 91.25 76 ALA A CA 1
ATOM 589 C C . ALA A 1 76 ? 2.913 -5.542 6.644 1.00 91.25 76 ALA A C 1
ATOM 591 O O . ALA A 1 76 ? 2.287 -5.978 7.609 1.00 91.25 76 ALA A O 1
ATOM 592 N N . GLU A 1 77 ? 3.892 -4.642 6.765 1.00 90.06 77 GLU A N 1
ATOM 593 C CA . GLU A 1 77 ? 4.301 -4.059 8.048 1.00 90.06 77 GLU A CA 1
ATOM 594 C C . GLU A 1 77 ? 3.142 -3.296 8.701 1.00 90.06 77 GLU A C 1
ATOM 596 O O . GLU A 1 77 ? 2.764 -3.575 9.838 1.00 90.06 77 GLU A O 1
ATOM 601 N N . ILE A 1 78 ? 2.488 -2.415 7.945 1.00 88.50 78 ILE A N 1
ATOM 602 C CA . ILE A 1 78 ? 1.371 -1.602 8.436 1.00 88.50 78 ILE A CA 1
ATOM 603 C C . ILE A 1 78 ? 0.208 -2.453 8.964 1.00 88.50 78 ILE A C 1
ATOM 605 O O . ILE A 1 78 ? -0.358 -2.152 10.020 1.00 88.50 78 ILE A O 1
ATOM 609 N N . LEU A 1 79 ? -0.174 -3.501 8.230 1.00 86.12 79 LEU A N 1
ATOM 610 C CA . LEU A 1 79 ? -1.268 -4.386 8.631 1.00 86.12 79 LEU A CA 1
ATOM 611 C C . LEU A 1 79 ? -0.879 -5.283 9.808 1.00 86.12 79 LEU A C 1
ATOM 613 O O . LEU A 1 79 ? -1.734 -5.609 10.629 1.00 86.12 79 LEU A O 1
ATOM 617 N N . GLN A 1 80 ? 0.394 -5.664 9.916 1.00 85.50 80 GLN A N 1
ATOM 618 C CA . GLN A 1 80 ? 0.899 -6.409 11.064 1.00 85.50 80 GLN A CA 1
ATOM 619 C C . GLN A 1 80 ? 0.914 -5.552 12.340 1.00 85.50 80 GLN A C 1
ATOM 621 O O . GLN A 1 80 ? 0.639 -6.065 13.424 1.00 85.50 80 GLN A O 1
ATOM 626 N N . GLU A 1 81 ? 1.197 -4.254 12.213 1.00 83.75 81 GLU A N 1
ATOM 627 C CA . GLU A 1 81 ? 1.193 -3.284 13.317 1.00 83.75 81 GLU A CA 1
ATOM 628 C C . GLU A 1 81 ? -0.197 -2.693 13.608 1.00 83.75 81 GLU A C 1
ATOM 630 O O . GLU A 1 81 ? -0.361 -1.937 14.563 1.00 83.75 81 GLU A O 1
ATOM 635 N N . ASN A 1 82 ? -1.202 -3.040 12.799 1.00 79.62 82 ASN A N 1
ATOM 636 C CA . ASN A 1 82 ? -2.570 -2.535 12.886 1.00 79.62 82 ASN A CA 1
ATOM 637 C C . ASN A 1 82 ? -2.669 -0.993 12.910 1.00 79.62 82 ASN A C 1
ATOM 639 O O . ASN A 1 82 ? -3.536 -0.417 13.568 1.00 79.62 82 ASN A O 1
ATOM 643 N N . ARG A 1 83 ? -1.761 -0.311 12.199 1.00 74.94 83 ARG A N 1
ATOM 644 C CA . ARG A 1 83 ? -1.563 1.147 12.309 1.00 74.94 83 ARG A CA 1
ATOM 645 C C . ARG A 1 83 ? -2.642 2.004 11.662 1.00 74.94 83 ARG A C 1
ATOM 647 O O . ARG A 1 83 ? -2.771 3.160 12.029 1.00 74.94 83 ARG A O 1
ATOM 654 N N . LEU A 1 84 ? -3.399 1.453 10.714 1.00 76.50 84 LEU A N 1
ATOM 655 C CA . LEU A 1 84 ? -4.386 2.198 9.921 1.00 76.50 84 LEU A CA 1
ATOM 656 C C . LEU A 1 84 ? -5.835 1.770 10.192 1.00 76.50 84 LEU A C 1
ATOM 658 O O . LEU A 1 84 ? -6.699 1.942 9.325 1.00 76.50 84 LEU A O 1
ATOM 662 N N . GLN A 1 85 ? -6.122 1.151 11.341 1.00 72.88 85 GLN A N 1
ATOM 663 C CA . GLN A 1 85 ? -7.511 0.870 11.698 1.00 72.88 85 GLN A CA 1
ATOM 664 C C . GLN A 1 85 ? -8.234 2.161 12.086 1.00 72.88 85 GLN A C 1
ATOM 666 O O . GLN A 1 85 ? -7.744 2.956 12.886 1.00 72.88 85 GLN A O 1
ATOM 671 N N . GLY A 1 86 ? -9.397 2.380 11.466 1.00 66.75 86 GLY A N 1
ATOM 672 C CA . GLY A 1 86 ? -10.265 3.508 11.786 1.00 66.75 86 GLY A CA 1
ATOM 673 C C . GLY A 1 86 ? -10.807 3.424 13.215 1.00 66.75 86 GLY A C 1
ATOM 674 O O . GLY A 1 86 ? -10.653 2.417 13.900 1.00 66.75 86 GLY A O 1
ATOM 675 N N . ALA A 1 87 ? -11.468 4.492 13.663 1.00 67.12 87 ALA A N 1
ATOM 676 C CA . ALA A 1 87 ? -12.102 4.506 14.976 1.00 67.12 87 ALA A CA 1
ATOM 677 C C . ALA A 1 87 ? -13.142 3.381 15.113 1.00 67.12 87 ALA A C 1
ATOM 679 O O . ALA A 1 87 ? -13.868 3.084 14.161 1.00 67.12 87 ALA A O 1
ATOM 680 N N . GLU A 1 88 ? -13.241 2.815 16.319 1.00 73.06 88 GLU A N 1
ATOM 681 C CA . GLU A 1 88 ? -14.237 1.795 16.648 1.00 73.06 88 GLU A CA 1
ATOM 682 C C . GLU A 1 88 ? -15.648 2.251 16.231 1.00 73.06 88 GLU A C 1
ATOM 684 O O . GLU A 1 88 ? -16.018 3.412 16.483 1.00 73.06 88 GLU A O 1
ATOM 689 N N . PRO A 1 89 ? -16.455 1.370 15.609 1.00 75.25 89 PRO A N 1
ATOM 690 C CA . PRO A 1 89 ? -17.783 1.720 15.122 1.00 75.25 89 PRO A CA 1
ATOM 691 C C . PRO A 1 89 ? -18.662 2.388 16.182 1.00 75.25 89 PRO A C 1
ATOM 693 O O . PRO A 1 89 ? -19.401 3.314 15.857 1.00 75.25 89 PRO A O 1
ATOM 696 N N . GLU A 1 90 ? -18.572 1.984 17.452 1.00 75.94 90 GLU A N 1
ATOM 697 C CA . GLU A 1 90 ? -19.343 2.577 18.549 1.00 75.94 90 GLU A CA 1
ATOM 698 C C . GLU A 1 90 ? -18.992 4.048 18.776 1.00 75.94 90 GLU A C 1
ATOM 700 O O . GLU A 1 90 ? -19.889 4.870 18.986 1.00 75.94 90 GLU A O 1
ATOM 705 N N . LEU A 1 91 ? -17.704 4.393 18.710 1.00 77.25 91 LEU A N 1
ATOM 706 C CA . LEU A 1 91 ? -17.237 5.766 18.880 1.00 77.25 91 LEU A CA 1
ATOM 707 C C . LEU A 1 91 ? -17.641 6.624 17.680 1.00 77.25 91 LEU A C 1
ATOM 709 O O . LEU A 1 91 ? -18.114 7.749 17.857 1.00 77.25 91 LEU A O 1
ATOM 713 N N . LEU A 1 92 ? -17.521 6.079 16.468 1.00 76.88 92 LEU A N 1
ATOM 714 C CA . LEU A 1 92 ? -17.943 6.766 15.251 1.00 76.88 92 LEU A CA 1
ATOM 715 C C . LEU A 1 92 ? -19.459 7.007 15.249 1.00 76.88 92 LEU A C 1
ATOM 717 O O . LEU A 1 92 ? -19.910 8.117 14.977 1.00 76.88 92 LEU A O 1
ATOM 721 N N . LEU A 1 93 ? -20.255 6.003 15.626 1.00 78.69 93 LEU A N 1
ATOM 722 C CA . LEU A 1 93 ? -21.709 6.118 15.757 1.00 78.69 93 LEU A CA 1
ATOM 723 C C . LEU A 1 93 ? -22.107 7.127 16.836 1.00 78.69 93 LEU A C 1
ATOM 725 O O . LEU A 1 93 ? -23.057 7.884 16.638 1.00 78.69 93 LEU A O 1
ATOM 729 N N . ALA A 1 94 ? -21.403 7.157 17.969 1.00 79.44 94 ALA A N 1
ATOM 730 C CA . ALA A 1 94 ? -21.646 8.137 19.023 1.00 79.44 94 ALA A CA 1
ATOM 731 C C . ALA A 1 94 ? -21.331 9.568 18.554 1.00 79.44 94 ALA A C 1
AT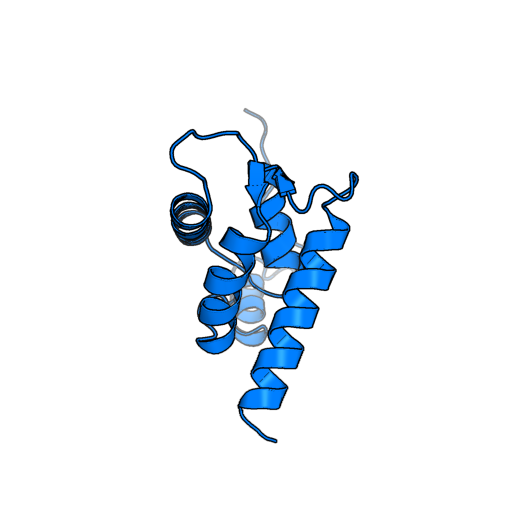OM 733 O O . ALA A 1 94 ? -22.135 10.476 18.785 1.00 79.44 94 ALA A O 1
ATOM 734 N N . ALA A 1 95 ? -20.216 9.769 17.845 1.00 79.19 95 ALA A N 1
ATOM 735 C CA . ALA A 1 95 ? -19.872 11.060 17.256 1.00 79.19 95 ALA A CA 1
ATOM 736 C C . ALA A 1 95 ? -20.929 11.490 16.227 1.00 79.19 95 ALA A C 1
ATOM 738 O O . ALA A 1 95 ? -21.473 12.585 16.333 1.00 79.19 95 ALA A O 1
ATOM 739 N N . LEU A 1 96 ? -21.312 10.606 15.302 1.00 74.06 96 LEU A N 1
ATOM 740 C CA . LEU A 1 96 ? -22.340 10.893 14.297 1.00 74.06 96 LEU A CA 1
ATOM 741 C C . LEU A 1 96 ? -23.692 11.244 14.929 1.00 74.06 96 LEU A C 1
ATOM 743 O O . LEU A 1 96 ? -24.307 12.222 14.522 1.00 74.06 96 LEU A O 1
ATOM 747 N N . LYS A 1 97 ? -24.123 10.526 15.975 1.00 78.75 97 LYS A N 1
ATOM 748 C CA . LYS A 1 97 ? -25.340 10.869 16.737 1.00 78.75 97 LYS A CA 1
ATOM 749 C C . LYS A 1 97 ? -25.244 12.223 17.441 1.00 78.75 97 LYS A C 1
ATOM 751 O O . LYS A 1 97 ? -26.258 12.890 17.605 1.00 78.75 97 LYS A O 1
ATOM 756 N N . THR A 1 98 ? -24.045 12.621 17.865 1.00 78.06 98 THR A N 1
ATOM 757 C CA . THR A 1 98 ? -23.814 13.934 18.486 1.00 78.06 98 THR A CA 1
ATOM 758 C C . THR A 1 98 ? -23.951 15.062 17.460 1.00 78.06 98 THR A C 1
ATOM 760 O O . THR A 1 98 ? -24.507 16.109 17.780 1.00 78.06 98 THR A O 1
ATOM 763 N N . PHE A 1 99 ? -23.484 14.850 16.226 1.00 70.50 99 PHE A N 1
ATOM 764 C CA . PHE A 1 99 ? -23.552 15.846 15.150 1.00 70.50 99 PHE A CA 1
ATOM 765 C C . PHE A 1 99 ? -24.882 15.844 14.375 1.00 70.50 99 PHE A C 1
ATOM 767 O O . PHE A 1 99 ? -25.255 16.873 13.817 1.00 70.50 99 PHE A O 1
ATOM 774 N N . ASP A 1 100 ? -25.608 14.725 14.352 1.00 74.88 100 ASP A N 1
ATOM 775 C CA . ASP A 1 100 ? -26.895 14.562 13.666 1.00 74.88 100 ASP A CA 1
ATOM 776 C C . ASP A 1 100 ? -27.941 13.920 14.599 1.00 74.88 100 ASP A C 1
ATOM 778 O O . ASP A 1 100 ? -28.325 12.757 14.425 1.00 74.88 100 ASP A O 1
ATOM 782 N N . PRO A 1 101 ? -28.410 14.661 15.622 1.00 70.19 101 PRO A N 1
ATOM 783 C CA . PRO A 1 101 ? -29.386 14.151 16.586 1.00 70.19 101 PRO A CA 1
ATOM 784 C C . PRO A 1 101 ? -30.750 13.848 15.950 1.00 70.19 101 PRO A C 1
ATOM 786 O O . PRO A 1 101 ? -31.554 13.122 16.533 1.00 70.19 101 PRO A O 1
ATOM 789 N N . GLU A 1 102 ? -31.018 14.392 14.759 1.00 73.94 102 GLU A N 1
ATOM 790 C CA . GLU A 1 102 ? -32.267 14.201 14.020 1.00 73.94 102 GLU A CA 1
ATOM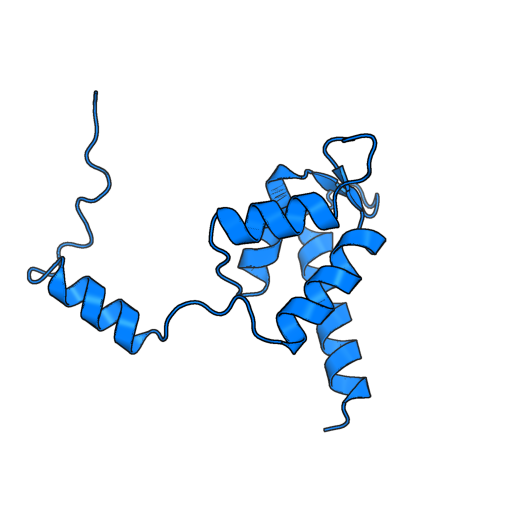 791 C C . GLU A 1 102 ? -32.219 12.998 13.060 1.00 73.94 102 GLU A C 1
ATOM 793 O O . GLU A 1 102 ? -33.243 12.657 12.468 1.00 73.94 102 GLU A O 1
ATOM 798 N N . GLY A 1 103 ? -31.060 12.339 12.910 1.00 67.88 103 GLY A N 1
ATOM 799 C CA . GLY A 1 103 ? -30.893 11.146 12.075 1.00 67.88 103 GLY A CA 1
ATOM 800 C C . GLY A 1 103 ? -31.097 11.407 10.581 1.00 67.88 103 GLY A C 1
ATOM 801 O O . GLY A 1 103 ? -31.561 10.522 9.861 1.00 67.88 103 GLY A O 1
ATOM 802 N N . LYS A 1 104 ? -30.794 12.623 10.113 1.00 70.81 104 LYS A N 1
ATOM 803 C CA . LYS A 1 104 ? -31.036 13.052 8.727 1.00 70.81 104 LYS A CA 1
ATOM 804 C C . LYS A 1 104 ? -29.985 12.544 7.734 1.00 70.81 104 LYS A C 1
ATOM 806 O O . LYS A 1 104 ? -30.202 12.662 6.532 1.00 70.81 104 LYS A O 1
ATOM 811 N N . GLY A 1 105 ? -28.881 11.967 8.207 1.00 62.78 105 GLY A N 1
ATOM 812 C CA . GLY A 1 105 ? -27.806 11.435 7.377 1.00 62.78 105 GLY A CA 1
ATOM 813 C C . GLY A 1 105 ? -26.967 12.530 6.713 1.00 62.78 105 GLY A C 1
ATOM 814 O O . GLY A 1 105 ? -26.801 12.513 5.500 1.00 62.78 105 GLY A O 1
ATOM 815 N N . THR A 1 106 ? -26.415 13.460 7.506 1.00 59.97 106 THR A N 1
ATOM 816 C CA . THR A 1 106 ? -25.379 14.466 7.141 1.00 59.97 106 THR A CA 1
ATOM 817 C C . THR A 1 106 ? -25.701 15.464 6.007 1.00 59.97 106 THR A C 1
ATOM 819 O O . THR A 1 106 ? -25.625 15.143 4.827 1.00 59.97 106 THR A O 1
ATOM 822 N N . GLN A 1 107 ? -25.864 16.753 6.353 1.00 54.66 107 GLN A N 1
ATOM 823 C CA . GLN A 1 107 ? -25.714 17.893 5.420 1.00 54.66 107 GLN A CA 1
ATOM 824 C C . GLN A 1 107 ? -24.252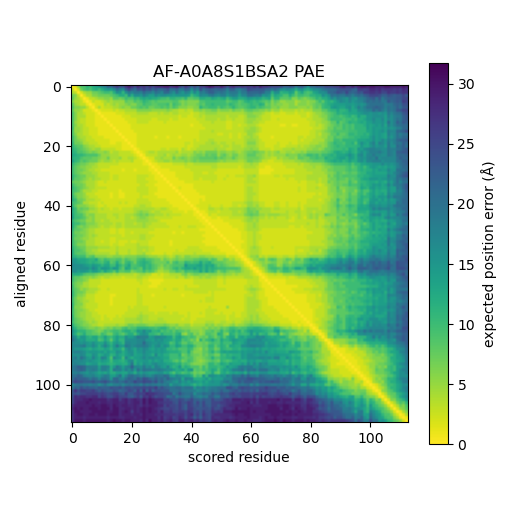 18.392 5.326 1.00 54.66 107 GLN A C 1
ATOM 826 O O . GLN A 1 107 ? -24.004 19.590 5.234 1.00 54.66 107 GLN A O 1
ATOM 831 N N . LEU A 1 108 ? -23.256 17.498 5.366 1.00 53.94 108 LEU A N 1
ATOM 832 C CA . LEU A 1 108 ? -21.835 17.889 5.250 1.00 53.94 108 LEU A CA 1
ATOM 833 C C . LEU A 1 108 ? -21.367 18.101 3.796 1.00 53.94 108 LEU A C 1
ATOM 835 O O . LEU A 1 108 ? -20.235 18.509 3.565 1.00 53.94 108 LEU A O 1
ATOM 839 N N . ILE A 1 109 ? -22.2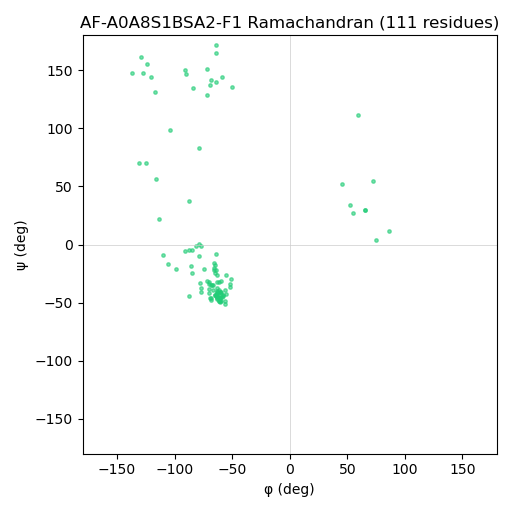54 17.885 2.824 1.00 48.41 109 ILE A N 1
ATOM 840 C CA . ILE A 1 109 ? -22.085 18.251 1.411 1.00 48.41 109 ILE A CA 1
ATOM 841 C C . ILE A 1 109 ? -23.142 19.287 1.014 1.00 48.41 109 ILE A C 1
ATOM 843 O O . ILE A 1 109 ? -23.925 19.084 0.092 1.00 48.41 109 ILE A O 1
ATOM 847 N N . GLN A 1 110 ? -23.196 20.410 1.728 1.00 41.75 110 GLN A N 1
ATOM 848 C CA . GLN A 1 110 ? -23.700 21.639 1.123 1.00 41.75 110 GLN A CA 1
ATOM 849 C C . GLN A 1 110 ? -22.520 22.555 0.810 1.00 41.75 110 GLN A C 1
ATOM 851 O O . GLN A 1 110 ? -22.030 23.287 1.662 1.00 41.75 110 GLN A O 1
ATOM 856 N N . THR A 1 111 ? -22.095 22.527 -0.447 1.00 43.03 111 THR A N 1
ATOM 857 C CA . THR A 1 111 ? -21.624 23.733 -1.131 1.00 43.03 111 THR A CA 1
ATOM 858 C C . THR A 1 111 ? -22.507 23.940 -2.360 1.00 43.03 111 THR A C 1
ATOM 860 O O . THR A 1 111 ? -22.985 22.979 -2.968 1.00 43.03 111 THR A O 1
ATOM 863 N N . PRO A 1 112 ? -22.795 25.202 -2.690 1.00 48.38 112 PRO A N 1
ATOM 864 C CA . PRO A 1 112 ? -21.976 25.829 -3.716 1.00 48.38 112 PRO A CA 1
ATOM 865 C C . PRO A 1 112 ? -21.334 27.135 -3.241 1.00 48.38 112 PRO A C 1
ATOM 867 O O . PRO A 1 112 ? -21.807 27.786 -2.311 1.00 48.38 112 PRO A O 1
ATOM 870 N N . ILE A 1 113 ? -20.225 27.441 -3.911 1.00 49.03 113 ILE A N 1
ATOM 871 C CA . ILE A 1 113 ? -19.465 28.697 -3.910 1.00 49.03 113 ILE A CA 1
ATOM 872 C C . ILE A 1 113 ? -20.372 29.859 -4.332 1.00 49.03 113 ILE A C 1
ATOM 874 O O . ILE A 1 113 ? -21.198 29.635 -5.248 1.00 49.03 113 ILE A O 1
#

pLDDT: mean 82.3, std 12.74, range [41.75, 94.56]